Protein AF-A0A3D4UFD0-F1 (afdb_monomer_lite)

Secondary structure (DSSP, 8-state):
-----------------PPP-----STTS-TTEEE-TTEEEEE-TTT--EEEEE--SSS---EEESS-GGG-S-GGGSS-EEEEEEE--S----TT-TTS---S-EEEEEEEEEGGG-BTTBS-EEEEEEEEEEE-TTT-SS-EEEEEEE-TT-TTSPTT---

Radius of gyration: 22.7 Å; chains: 1; bounding box: 67×46×73 Å

Structure (mmCIF, N/CA/C/O backbone):
data_AF-A0A3D4UFD0-F1
#
_entry.id   AF-A0A3D4UFD0-F1
#
loop_
_atom_site.group_PDB
_atom_site.id
_atom_site.type_symbol
_atom_site.label_atom_id
_atom_site.label_alt_id
_atom_site.label_comp_id
_atom_site.label_asym_id
_atom_site.label_entity_id
_atom_site.label_seq_id
_atom_site.pdbx_PDB_ins_code
_atom_site.Cartn_x
_atom_site.Cartn_y
_atom_site.Cartn_z
_atom_site.occupancy
_atom_site.B_iso_or_equiv
_atom_site.auth_seq_id
_atom_site.auth_comp_id
_atom_site.auth_asym_id
_atom_site.auth_atom_id
_atom_site.pdbx_PDB_model_num
ATOM 1 N N . MET A 1 1 ? -53.299 18.715 49.974 1.00 41.12 1 MET A N 1
ATOM 2 C CA . MET A 1 1 ? -52.019 18.006 49.766 1.00 41.12 1 MET A CA 1
ATOM 3 C C . MET A 1 1 ? -51.862 17.786 48.262 1.00 41.12 1 MET A C 1
ATOM 5 O O . MET A 1 1 ? -52.604 16.990 47.710 1.00 41.12 1 MET A O 1
ATOM 9 N N . ARG A 1 2 ? -51.051 18.603 47.571 1.00 35.47 2 ARG A N 1
ATOM 10 C CA . ARG A 1 2 ? -50.856 18.538 46.108 1.00 35.47 2 ARG A CA 1
ATOM 11 C C . ARG A 1 2 ? -49.564 17.769 45.833 1.00 35.47 2 ARG A C 1
ATOM 13 O O . ARG A 1 2 ? -48.513 18.196 46.295 1.00 35.47 2 ARG A O 1
ATOM 20 N N . ILE A 1 3 ? -49.658 16.646 45.127 1.00 40.03 3 ILE A N 1
ATOM 21 C CA . ILE A 1 3 ? -48.506 15.848 44.694 1.00 40.03 3 ILE A CA 1
ATOM 22 C C . ILE A 1 3 ? -48.068 16.408 43.337 1.00 40.03 3 ILE A C 1
ATOM 24 O O . ILE A 1 3 ? -48.853 16.421 42.392 1.00 40.03 3 ILE A O 1
ATOM 28 N N . ALA A 1 4 ? -46.852 16.948 43.269 1.00 42.88 4 ALA A N 1
ATOM 29 C CA . ALA A 1 4 ? -46.264 17.480 42.046 1.00 42.88 4 ALA A CA 1
ATOM 30 C C . ALA A 1 4 ? -45.549 16.352 41.287 1.00 42.88 4 ALA A C 1
ATOM 32 O O . ALA A 1 4 ? -44.504 15.869 41.726 1.00 42.88 4 ALA A O 1
ATOM 33 N N . ASN A 1 5 ? -46.114 15.942 40.148 1.00 44.50 5 ASN A N 1
ATOM 34 C CA . ASN A 1 5 ? -45.478 15.011 39.218 1.00 44.50 5 ASN A CA 1
ATOM 35 C C . ASN A 1 5 ? -44.196 15.638 38.654 1.00 44.50 5 ASN A C 1
ATOM 37 O O . ASN A 1 5 ? -44.250 16.652 37.961 1.00 44.50 5 ASN A O 1
ATOM 41 N N . HIS A 1 6 ? -43.053 15.023 38.945 1.00 40.38 6 HIS A N 1
ATOM 42 C CA . HIS A 1 6 ? -41.784 15.339 38.300 1.00 40.38 6 HIS A CA 1
ATO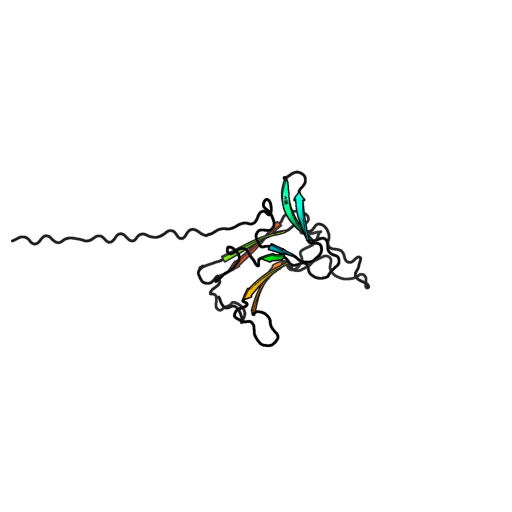M 43 C C . HIS A 1 6 ? -41.688 14.532 37.004 1.00 40.38 6 HIS A C 1
ATOM 45 O O . HIS A 1 6 ? -41.607 13.306 37.034 1.00 40.38 6 HIS A O 1
ATOM 51 N N . ILE A 1 7 ? -41.726 15.222 35.866 1.00 51.53 7 ILE A N 1
ATOM 52 C CA . ILE A 1 7 ? -41.399 14.641 34.564 1.00 51.53 7 ILE A CA 1
ATOM 53 C C . ILE A 1 7 ? -39.875 14.674 34.446 1.00 51.53 7 ILE A C 1
ATOM 55 O O . ILE A 1 7 ? -39.279 15.749 34.403 1.00 51.53 7 ILE A O 1
ATOM 59 N N . ILE A 1 8 ? -39.244 13.501 34.433 1.00 54.16 8 ILE A N 1
ATOM 60 C CA . ILE A 1 8 ? -37.822 13.352 34.113 1.00 54.16 8 ILE A CA 1
ATOM 61 C C . ILE A 1 8 ? -37.724 13.196 32.595 1.00 54.16 8 ILE A C 1
ATOM 63 O O . ILE A 1 8 ? -38.102 12.165 32.044 1.00 54.16 8 ILE A O 1
ATOM 67 N N . THR A 1 9 ? -37.237 14.234 31.919 1.00 48.75 9 THR A N 1
ATOM 68 C CA . THR A 1 9 ? -36.900 14.186 30.493 1.00 48.75 9 THR A CA 1
ATOM 69 C C . THR A 1 9 ? -35.514 13.562 30.346 1.00 48.75 9 THR A C 1
ATOM 71 O O . THR A 1 9 ? -34.512 14.180 30.700 1.00 48.75 9 THR A O 1
ATOM 74 N N . LEU A 1 10 ? -35.454 12.328 29.845 1.00 52.94 10 LEU A N 1
ATOM 75 C CA . LEU A 1 10 ? -34.207 11.639 29.522 1.00 52.94 10 LEU A CA 1
ATOM 76 C C . LEU A 1 10 ? -33.714 12.130 28.151 1.00 52.94 10 LEU A C 1
ATOM 78 O O . LEU A 1 10 ? -34.292 11.788 27.122 1.00 52.94 10 LEU A O 1
ATOM 82 N N . ALA A 1 11 ? -32.678 12.968 28.132 1.00 55.97 11 ALA A N 1
ATOM 83 C CA . ALA A 1 11 ? -32.018 13.377 26.896 1.00 55.97 11 ALA A CA 1
ATOM 84 C C . ALA A 1 11 ? -31.098 12.241 26.418 1.00 55.97 11 ALA A C 1
ATOM 86 O O . ALA A 1 11 ? -30.103 11.933 27.072 1.00 55.97 11 ALA A O 1
ATOM 87 N N . MET A 1 12 ? -31.432 11.606 25.293 1.00 51.72 12 MET A N 1
ATOM 88 C CA . MET A 1 12 ? -30.512 10.695 24.611 1.00 51.72 12 MET A CA 1
ATOM 89 C C . MET A 1 12 ? -29.387 11.528 23.990 1.00 51.72 12 MET A C 1
ATOM 91 O O . MET A 1 12 ? -29.625 12.286 23.050 1.00 51.72 12 MET A O 1
ATOM 95 N N . LEU A 1 13 ? -28.164 11.401 24.510 1.00 53.19 13 LEU A N 1
ATOM 96 C CA . LEU A 1 13 ? -26.976 11.806 23.766 1.00 53.19 13 LEU A CA 1
ATOM 97 C C . LEU A 1 13 ? -26.804 10.820 22.607 1.00 53.19 13 LEU A C 1
ATOM 99 O O . LEU A 1 13 ? -26.307 9.714 22.797 1.00 53.19 13 LEU A O 1
ATOM 103 N N . ALA A 1 14 ? -27.227 11.218 21.410 1.00 54.38 14 ALA A N 1
ATOM 104 C CA . ALA A 1 14 ? -26.774 10.579 20.185 1.00 54.38 14 ALA A CA 1
ATOM 105 C C . ALA A 1 14 ? -25.285 10.920 20.019 1.00 54.38 14 ALA A C 1
ATOM 107 O O . ALA A 1 14 ? -24.932 12.036 19.637 1.00 54.38 14 ALA A O 1
ATOM 108 N N . GLY A 1 15 ? -24.408 9.988 20.392 1.00 49.81 15 GLY A N 1
ATOM 109 C CA . GLY A 1 15 ? -22.991 10.080 20.070 1.00 49.81 15 GLY A CA 1
ATOM 110 C C . GLY A 1 15 ? -22.835 9.974 18.559 1.00 49.81 15 GLY A C 1
ATOM 111 O O . GLY A 1 15 ? -23.126 8.932 17.982 1.00 49.81 15 GLY A O 1
ATOM 112 N N . VAL A 1 16 ? -22.411 11.057 17.912 1.00 50.41 16 VAL A N 1
ATOM 113 C CA . VAL A 1 16 ? -21.922 11.003 16.533 1.00 50.41 16 VAL A CA 1
ATOM 114 C C . VAL A 1 16 ? -20.661 10.142 16.528 1.00 50.41 16 VAL A C 1
ATOM 116 O O . VAL A 1 16 ? -19.602 10.577 16.979 1.00 50.41 16 VAL A O 1
ATOM 119 N N . SER A 1 17 ? -20.796 8.903 16.061 1.00 57.25 17 SER A N 1
ATOM 120 C CA . SER A 1 17 ? -19.661 8.090 15.637 1.00 57.25 17 SER A CA 1
ATOM 121 C C . SER A 1 17 ? -19.010 8.826 14.466 1.00 57.25 17 SER A C 1
ATOM 123 O O . SER A 1 17 ? -19.608 8.953 13.398 1.00 57.25 17 SER A O 1
ATOM 125 N N . ASN A 1 18 ? -17.828 9.397 14.692 1.00 61.66 18 ASN A N 1
ATOM 126 C CA . ASN A 1 18 ? -17.019 9.944 13.611 1.00 61.66 18 ASN A CA 1
ATOM 127 C C . ASN A 1 18 ? -16.191 8.801 13.031 1.00 61.66 18 ASN A C 1
ATOM 129 O O . ASN A 1 18 ? -15.579 8.052 13.792 1.00 61.66 18 ASN A O 1
ATOM 133 N N . ALA A 1 19 ? -16.153 8.692 11.704 1.00 69.50 19 ALA A N 1
ATOM 134 C CA . ALA A 1 19 ? -15.247 7.773 11.035 1.00 69.50 19 ALA A CA 1
ATOM 135 C C . ALA A 1 19 ? -13.803 8.111 11.437 1.00 69.50 19 ALA A C 1
ATOM 137 O O . ALA A 1 19 ? -13.333 9.231 11.214 1.00 69.50 19 ALA A O 1
ATOM 138 N N . GLN A 1 20 ? -13.107 7.159 12.055 1.00 82.88 20 GLN A N 1
ATOM 139 C CA . GLN A 1 20 ? -11.681 7.286 12.321 1.00 82.88 20 GLN A CA 1
ATOM 140 C C . GLN A 1 20 ? -10.944 7.108 10.994 1.00 82.88 20 GLN A C 1
ATOM 142 O O . GLN A 1 20 ? -11.137 6.119 10.296 1.00 82.88 20 GLN A O 1
ATOM 147 N N . THR A 1 21 ? -10.140 8.099 10.614 1.00 91.75 21 THR A N 1
ATOM 148 C CA . THR A 1 21 ? -9.305 8.040 9.411 1.00 91.75 21 THR A CA 1
ATOM 149 C C . THR A 1 21 ? -7.855 8.192 9.823 1.00 91.75 21 THR A C 1
ATOM 151 O O . THR A 1 21 ? -7.505 9.154 10.508 1.00 91.75 21 THR A O 1
ATOM 154 N N . TYR A 1 22 ? -7.020 7.264 9.370 1.00 95.12 22 TYR A N 1
ATOM 155 C CA . TYR A 1 22 ? -5.578 7.323 9.530 1.00 95.12 22 TYR A CA 1
ATOM 156 C C . TYR A 1 22 ? -4.904 7.194 8.162 1.00 95.12 22 TYR A C 1
ATOM 158 O O . TYR A 1 22 ? -5.321 6.383 7.337 1.00 95.12 22 TYR A O 1
ATOM 166 N N . VAL A 1 23 ? -3.887 8.020 7.905 1.00 96.00 23 VAL A N 1
ATOM 167 C CA . VAL A 1 23 ? -3.191 8.085 6.613 1.00 96.00 23 VAL A CA 1
ATOM 168 C C . VAL A 1 23 ? -1.687 8.134 6.847 1.00 96.00 23 VAL A C 1
ATOM 170 O O . VAL A 1 23 ? -1.191 9.017 7.545 1.00 96.00 23 VAL A O 1
ATOM 173 N N . THR A 1 24 ? -0.959 7.227 6.199 1.00 96.88 24 THR A N 1
ATOM 174 C CA . THR A 1 24 ? 0.503 7.279 6.109 1.00 96.88 24 THR A CA 1
ATOM 175 C C . THR A 1 24 ? 0.907 8.071 4.863 1.00 96.88 24 THR A C 1
ATOM 177 O O . THR A 1 24 ? 0.571 7.671 3.752 1.00 96.88 24 THR A O 1
ATOM 180 N N . THR A 1 25 ? 1.667 9.161 5.025 1.00 94.44 25 THR A N 1
ATOM 181 C CA . THR A 1 25 ? 2.239 9.940 3.901 1.00 94.44 25 THR A CA 1
ATOM 182 C C . THR A 1 25 ? 3.735 9.701 3.687 1.00 94.44 25 THR A C 1
ATOM 184 O O . THR A 1 25 ? 4.337 10.320 2.825 1.00 94.44 25 THR A O 1
ATOM 187 N N . PHE A 1 26 ? 4.363 8.833 4.487 1.00 97.00 26 PHE A N 1
ATOM 188 C CA . PHE A 1 26 ? 5.803 8.522 4.486 1.00 97.00 26 PHE A CA 1
ATOM 189 C C . PHE A 1 26 ? 6.784 9.686 4.729 1.00 97.00 26 PHE A C 1
ATOM 191 O O . PHE A 1 26 ? 7.983 9.445 4.885 1.00 97.00 26 PHE A O 1
ATOM 198 N N . ASP A 1 27 ? 6.312 10.929 4.856 1.00 95.19 27 ASP A N 1
ATOM 199 C CA . ASP A 1 27 ? 7.166 12.108 5.085 1.00 95.19 27 ASP A CA 1
ATOM 200 C C . ASP A 1 27 ? 7.949 12.043 6.406 1.00 95.19 27 ASP A C 1
ATOM 202 O O . ASP A 1 27 ? 9.006 12.656 6.546 1.00 95.19 27 ASP A O 1
ATOM 206 N N . ASN A 1 28 ? 7.450 11.266 7.371 1.00 94.19 28 ASN A N 1
ATOM 207 C CA . ASN A 1 28 ? 8.070 11.061 8.682 1.00 94.19 28 ASN A CA 1
ATOM 208 C C . ASN A 1 28 ? 8.661 9.649 8.852 1.00 94.19 28 ASN A C 1
ATOM 210 O O . ASN A 1 28 ? 8.923 9.215 9.975 1.00 94.19 28 ASN A O 1
ATOM 214 N N . GLY A 1 29 ? 8.878 8.922 7.752 1.00 95.44 29 GLY A N 1
ATOM 215 C CA . GLY A 1 29 ? 9.422 7.566 7.760 1.00 95.44 29 GLY A CA 1
ATOM 216 C C . GLY A 1 29 ? 8.381 6.489 7.458 1.00 95.44 29 GLY A C 1
ATOM 217 O O . GLY A 1 29 ? 7.325 6.757 6.899 1.00 95.44 29 GLY A O 1
ATOM 218 N N . LEU A 1 30 ? 8.707 5.243 7.804 1.00 96.69 30 LEU A N 1
ATOM 219 C CA . LEU A 1 30 ? 7.946 4.069 7.367 1.00 96.69 30 LEU A CA 1
ATOM 220 C C . LEU A 1 30 ? 6.624 3.845 8.099 1.00 96.69 30 LEU A C 1
ATOM 222 O O . LEU A 1 30 ? 5.803 3.100 7.592 1.00 96.69 30 LEU A O 1
ATOM 226 N N . ASP A 1 31 ? 6.416 4.434 9.277 1.00 96.19 31 ASP A N 1
ATOM 227 C CA . ASP A 1 31 ? 5.137 4.337 9.995 1.00 96.19 31 ASP A CA 1
ATOM 228 C C . ASP A 1 31 ? 4.618 2.886 10.171 1.00 96.19 31 ASP A C 1
ATOM 230 O O . ASP A 1 31 ? 3.463 2.547 9.915 1.00 96.19 31 ASP A O 1
ATOM 234 N N . GLY A 1 32 ? 5.527 1.979 10.546 1.00 96.12 32 GLY A N 1
ATOM 235 C CA . GLY A 1 32 ? 5.232 0.553 10.735 1.00 96.12 32 GLY A CA 1
ATOM 236 C C . GLY A 1 32 ? 5.136 -0.279 9.450 1.00 96.12 32 GLY A C 1
ATOM 237 O O . GLY A 1 32 ? 4.918 -1.488 9.546 1.00 96.12 32 GLY A O 1
ATOM 238 N N . TRP A 1 33 ? 5.309 0.331 8.273 1.00 96.88 33 TRP A N 1
ATOM 239 C CA . TRP A 1 33 ? 5.366 -0.376 6.998 1.00 96.88 33 TRP A CA 1
ATOM 240 C C . TRP A 1 33 ? 6.730 -1.030 6.757 1.00 96.88 33 TRP A C 1
ATOM 242 O O . TRP A 1 33 ? 7.792 -0.429 6.899 1.00 96.88 33 TRP A O 1
ATOM 252 N N . GLU A 1 34 ? 6.672 -2.272 6.314 1.00 96.12 34 GLU A N 1
ATOM 253 C CA . GLU A 1 34 ? 7.761 -3.073 5.781 1.00 96.12 34 GLU A CA 1
ATOM 254 C C . GLU A 1 34 ? 7.453 -3.386 4.317 1.00 96.12 34 GLU A C 1
ATOM 256 O O . GLU A 1 34 ? 6.293 -3.385 3.893 1.00 96.12 34 GLU A O 1
ATOM 261 N N . ALA A 1 35 ? 8.483 -3.682 3.535 1.00 94.38 35 ALA A N 1
ATOM 262 C CA . ALA A 1 35 ? 8.321 -3.973 2.123 1.00 94.38 35 ALA A CA 1
ATOM 263 C C . ALA A 1 35 ? 9.309 -5.032 1.645 1.00 94.38 35 ALA A C 1
ATOM 265 O O . ALA A 1 35 ? 10.283 -5.350 2.335 1.00 94.38 35 ALA A O 1
ATOM 266 N N . SER A 1 36 ? 9.046 -5.573 0.458 1.00 90.88 36 SER A N 1
ATOM 267 C CA . SER A 1 36 ? 9.924 -6.524 -0.220 1.00 90.88 36 SER A CA 1
ATOM 268 C C . SER A 1 36 ? 11.326 -5.952 -0.475 1.00 90.88 36 SER A C 1
ATOM 270 O O . SER A 1 36 ? 11.603 -4.768 -0.264 1.00 90.88 36 SER A O 1
ATOM 272 N N . ASN A 1 37 ? 12.232 -6.802 -0.958 1.00 88.75 37 ASN A N 1
ATOM 273 C CA . ASN A 1 37 ? 13.576 -6.380 -1.338 1.00 88.75 37 ASN A CA 1
ATOM 274 C C . ASN A 1 37 ? 13.546 -5.217 -2.345 1.00 88.75 37 ASN A C 1
ATOM 276 O O . ASN A 1 37 ? 12.579 -5.027 -3.078 1.00 88.75 37 ASN A O 1
ATOM 280 N N . GLY A 1 38 ? 14.609 -4.410 -2.346 1.00 91.62 38 GLY A N 1
ATOM 281 C CA . GLY A 1 38 ? 14.716 -3.265 -3.256 1.00 91.62 38 GLY A CA 1
ATOM 282 C C . GLY A 1 38 ? 13.788 -2.091 -2.921 1.00 91.62 38 GLY A C 1
ATOM 283 O O . GLY A 1 38 ? 13.677 -1.166 -3.724 1.00 91.62 38 GLY A O 1
ATOM 284 N N . SER A 1 39 ? 13.135 -2.107 -1.753 1.00 95.38 39 SER A N 1
ATOM 285 C CA . SER A 1 39 ? 12.262 -1.023 -1.297 1.00 95.38 39 SER A CA 1
ATOM 286 C C . SER A 1 39 ? 13.015 0.069 -0.546 1.00 95.38 39 SER A C 1
ATOM 288 O O . SER A 1 39 ? 13.856 -0.216 0.308 1.00 95.38 39 SER A O 1
ATOM 290 N N . PHE A 1 40 ? 12.687 1.328 -0.821 1.00 96.69 40 PHE A N 1
ATOM 291 C CA . PHE A 1 40 ? 13.262 2.494 -0.153 1.00 96.69 40 PHE A CA 1
ATOM 292 C C . PHE A 1 40 ? 12.302 3.688 -0.186 1.00 96.69 40 PHE A C 1
ATOM 294 O O . PHE A 1 40 ? 11.449 3.806 -1.065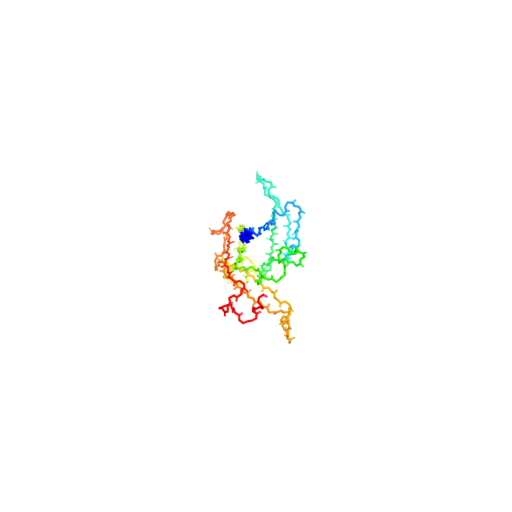 1.00 96.69 40 PHE A O 1
ATOM 301 N N . LEU A 1 41 ? 12.454 4.594 0.783 1.00 97.75 41 LEU A N 1
ATOM 302 C CA . LEU A 1 41 ? 11.769 5.883 0.757 1.00 97.75 41 LEU A CA 1
ATOM 303 C C . LEU A 1 41 ? 12.413 6.785 -0.292 1.00 97.75 41 LEU A C 1
ATOM 305 O O . LEU A 1 41 ? 13.639 6.904 -0.361 1.00 97.75 41 LEU A O 1
ATOM 309 N N . THR A 1 42 ? 11.588 7.437 -1.098 1.00 97.00 42 THR A N 1
ATOM 310 C CA . THR A 1 42 ? 12.040 8.412 -2.085 1.00 97.00 42 THR A CA 1
ATOM 311 C C . THR A 1 42 ? 11.092 9.600 -2.123 1.00 97.00 42 THR A C 1
ATOM 313 O O . THR A 1 42 ? 9.921 9.484 -1.771 1.00 97.00 42 THR A O 1
ATOM 316 N N . THR A 1 43 ? 11.609 10.757 -2.518 1.00 95.81 43 THR A N 1
ATOM 317 C CA . THR A 1 43 ? 10.855 12.007 -2.547 1.00 95.81 43 THR A CA 1
ATOM 318 C C . THR A 1 43 ? 10.632 12.420 -3.990 1.00 95.81 43 THR A C 1
ATOM 320 O O . THR A 1 43 ? 11.578 12.504 -4.775 1.00 95.81 43 THR A O 1
ATOM 323 N N . GLU A 1 44 ? 9.377 12.682 -4.336 1.00 91.75 44 GLU A N 1
ATOM 324 C CA . GLU A 1 44 ? 8.994 13.090 -5.680 1.00 91.75 44 GLU A CA 1
ATOM 325 C C . GLU A 1 44 ? 9.530 14.495 -5.989 1.00 91.75 44 GLU A C 1
ATOM 327 O O . GLU A 1 44 ? 9.315 15.456 -5.238 1.00 91.75 44 GLU A O 1
ATOM 332 N N . LEU A 1 45 ? 10.219 14.633 -7.123 1.00 89.00 45 LEU A N 1
ATOM 333 C CA . LEU A 1 45 ? 10.687 15.933 -7.588 1.00 89.00 45 LEU A CA 1
ATOM 334 C C . LEU A 1 45 ? 9.484 16.785 -8.012 1.00 89.00 45 LEU A C 1
ATOM 336 O O . LEU A 1 45 ? 8.672 16.375 -8.833 1.00 89.00 45 LEU A O 1
ATOM 340 N N . GLY A 1 46 ? 9.385 17.999 -7.473 1.00 89.19 46 GLY A N 1
ATOM 341 C CA . GLY A 1 46 ? 8.324 18.955 -7.799 1.00 89.19 46 GLY A CA 1
ATOM 342 C C . GLY A 1 46 ? 7.260 19.087 -6.710 1.00 89.19 46 GLY A C 1
ATOM 343 O O . GLY A 1 46 ? 6.952 20.216 -6.336 1.00 89.19 46 GLY A O 1
ATOM 344 N N . THR A 1 47 ? 6.749 17.980 -6.159 1.00 89.88 47 THR A N 1
ATOM 345 C CA . THR A 1 47 ? 5.794 18.030 -5.031 1.00 89.88 47 THR A CA 1
ATOM 346 C C . THR A 1 47 ? 6.491 18.006 -3.674 1.00 89.88 47 THR A C 1
ATOM 348 O O . THR A 1 47 ? 6.000 18.620 -2.733 1.00 89.88 47 THR A O 1
ATOM 351 N N . GLY A 1 48 ? 7.646 17.340 -3.569 1.00 92.56 48 GLY A N 1
ATOM 352 C CA . GLY A 1 48 ? 8.332 17.139 -2.292 1.00 92.56 48 GLY A CA 1
ATOM 353 C C . GLY A 1 48 ? 7.699 16.057 -1.411 1.00 92.56 48 GLY A C 1
ATOM 354 O O . GLY A 1 48 ? 8.163 15.868 -0.290 1.00 92.56 48 GLY A O 1
ATOM 355 N N . ASN A 1 49 ? 6.686 15.338 -1.908 1.00 93.06 49 ASN A N 1
ATOM 356 C CA . ASN A 1 49 ? 6.034 14.259 -1.167 1.00 93.06 49 ASN A CA 1
ATOM 357 C C . ASN A 1 49 ? 6.926 13.015 -1.133 1.00 93.06 49 ASN A C 1
ATOM 359 O O . ASN A 1 49 ? 7.474 12.602 -2.165 1.00 93.06 49 ASN A O 1
ATOM 363 N N . THR A 1 50 ? 7.039 12.394 0.037 1.00 97.31 50 THR A N 1
ATOM 364 C CA . THR A 1 50 ? 7.769 11.134 0.197 1.00 97.31 50 THR A CA 1
ATOM 365 C C . THR A 1 50 ? 6.851 9.941 -0.064 1.00 97.31 50 THR A C 1
ATOM 367 O O . THR A 1 50 ? 5.668 9.965 0.249 1.00 97.31 50 THR A O 1
ATOM 370 N N . HIS A 1 51 ? 7.384 8.880 -0.661 1.00 96.62 51 HIS A N 1
ATOM 371 C CA . HIS A 1 51 ? 6.664 7.630 -0.881 1.00 96.62 51 HIS A CA 1
ATOM 372 C C . HIS A 1 51 ? 7.600 6.427 -0.769 1.00 96.62 51 HIS A C 1
ATOM 374 O O . HIS A 1 51 ? 8.817 6.533 -0.951 1.00 96.62 51 HIS A O 1
ATOM 380 N N . LEU A 1 52 ? 7.021 5.267 -0.465 1.00 97.06 52 LEU A N 1
ATOM 381 C CA . LEU A 1 52 ? 7.730 3.995 -0.450 1.00 97.06 52 LEU A CA 1
ATOM 382 C C . LEU A 1 52 ? 7.743 3.401 -1.863 1.00 97.06 52 LEU A C 1
ATOM 384 O O . LEU A 1 52 ? 6.691 3.154 -2.450 1.00 97.06 52 LEU A O 1
ATOM 388 N N . ARG A 1 53 ? 8.938 3.193 -2.419 1.00 95.50 53 ARG A N 1
ATOM 389 C CA . ARG A 1 53 ? 9.146 2.716 -3.792 1.00 95.50 53 ARG A CA 1
ATOM 390 C C . ARG A 1 53 ? 9.942 1.422 -3.786 1.00 95.50 53 ARG A C 1
ATOM 392 O O . ARG A 1 53 ? 10.952 1.343 -3.096 1.00 95.50 53 ARG A O 1
ATOM 399 N N . SER A 1 54 ? 9.530 0.458 -4.605 1.00 93.69 54 SER A N 1
ATOM 400 C CA . SER A 1 54 ? 10.287 -0.773 -4.859 1.00 93.69 54 SER A CA 1
ATOM 401 C C . SER A 1 54 ? 10.917 -0.747 -6.242 1.00 93.69 54 SER A C 1
ATOM 403 O O . SER A 1 54 ? 10.235 -0.481 -7.231 1.00 93.69 54 SER A O 1
ATOM 405 N N . VAL A 1 55 ? 12.207 -1.068 -6.312 1.00 91.56 55 VAL A N 1
ATOM 406 C CA . VAL A 1 55 ? 12.906 -1.403 -7.556 1.00 91.56 55 VAL A CA 1
ATOM 407 C C . VAL A 1 55 ? 13.521 -2.779 -7.354 1.00 91.56 55 VAL A C 1
ATOM 409 O O . VAL A 1 55 ? 14.549 -2.912 -6.693 1.00 91.56 55 VAL A O 1
ATOM 412 N N . ASP A 1 56 ? 12.851 -3.800 -7.879 1.00 82.94 56 ASP A N 1
ATOM 413 C CA . ASP A 1 56 ? 13.212 -5.197 -7.657 1.00 82.94 56 ASP A CA 1
ATOM 414 C C . ASP A 1 56 ? 13.093 -6.008 -8.955 1.00 82.94 56 ASP A C 1
ATOM 416 O O . ASP A 1 56 ? 12.244 -5.738 -9.805 1.00 82.94 56 ASP A O 1
ATOM 420 N N . GLU A 1 57 ? 13.961 -7.005 -9.093 1.00 77.50 57 GLU A N 1
ATOM 421 C CA . GLU A 1 57 ? 13.963 -7.984 -10.182 1.00 77.50 57 GLU A CA 1
ATOM 422 C C . GLU A 1 57 ? 13.289 -9.304 -9.769 1.00 77.50 57 GLU A C 1
ATOM 424 O O . GLU A 1 57 ? 13.180 -10.227 -10.580 1.00 77.50 57 GLU A O 1
ATOM 429 N N . THR A 1 58 ? 12.842 -9.422 -8.512 1.00 73.31 58 THR A N 1
ATOM 430 C CA . THR A 1 58 ? 12.131 -10.609 -8.029 1.00 73.31 58 THR A CA 1
ATOM 431 C C . THR A 1 58 ? 10.635 -10.592 -8.353 1.00 73.31 58 THR A C 1
ATOM 433 O O . THR A 1 58 ? 10.024 -9.568 -8.666 1.00 73.31 58 THR A O 1
ATOM 436 N N . PHE A 1 59 ? 10.021 -11.777 -8.312 1.00 73.56 59 PHE A N 1
ATOM 437 C CA . PHE A 1 59 ? 8.589 -11.915 -8.534 1.00 73.56 59 PHE A CA 1
ATOM 438 C C . PHE A 1 59 ? 7.811 -11.619 -7.249 1.00 73.56 59 PHE A C 1
ATOM 440 O O . PHE A 1 59 ? 7.928 -12.350 -6.268 1.00 73.56 59 PHE A O 1
ATOM 447 N N . GLY A 1 60 ? 6.941 -10.612 -7.312 1.00 79.06 60 GLY A N 1
ATOM 448 C CA . GLY A 1 60 ? 6.021 -10.265 -6.232 1.00 79.06 60 GLY A CA 1
ATOM 449 C C . GLY A 1 60 ? 6.577 -9.173 -5.325 1.00 79.06 60 GLY A C 1
ATOM 450 O O . GLY A 1 60 ? 7.399 -9.429 -4.453 1.00 79.06 60 GLY A O 1
ATOM 451 N N . VAL A 1 61 ? 6.061 -7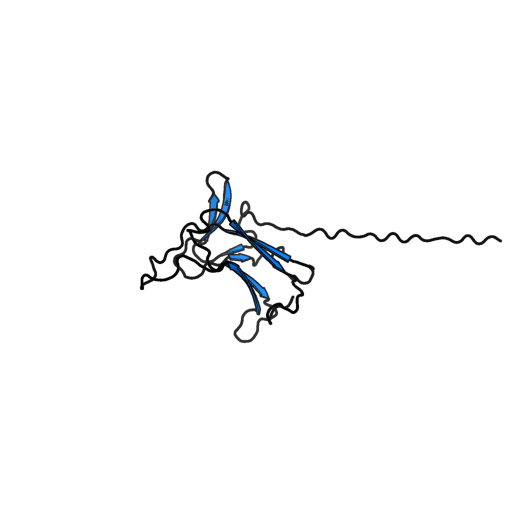.959 -5.508 1.00 89.50 61 VAL A N 1
ATOM 452 C CA . VAL A 1 61 ? 6.289 -6.834 -4.597 1.00 89.50 61 VAL A CA 1
ATOM 453 C C . VAL A 1 61 ? 5.192 -6.851 -3.544 1.00 89.50 61 VAL A C 1
ATOM 455 O O . VAL A 1 61 ? 4.016 -7.017 -3.875 1.00 89.50 61 VAL A O 1
ATOM 458 N N . TRP A 1 62 ? 5.565 -6.678 -2.282 1.00 93.50 62 TRP A N 1
ATOM 459 C CA . TRP A 1 62 ? 4.609 -6.575 -1.186 1.00 93.50 62 TRP A CA 1
ATOM 460 C C . TRP A 1 62 ? 4.984 -5.434 -0.252 1.00 93.50 62 TRP A C 1
ATOM 462 O O . TRP A 1 62 ? 6.159 -5.135 -0.046 1.00 93.50 62 TRP A O 1
ATOM 472 N N . TYR A 1 63 ? 3.952 -4.842 0.336 1.00 95.81 63 TYR A N 1
ATOM 473 C CA . TYR A 1 63 ? 4.038 -3.845 1.391 1.00 95.81 63 TYR A CA 1
ATOM 474 C C . TYR A 1 63 ? 3.132 -4.311 2.519 1.00 95.81 63 TYR A C 1
ATOM 476 O O . TYR A 1 63 ? 2.007 -4.753 2.274 1.00 95.81 63 TYR A O 1
ATOM 484 N N . ARG A 1 64 ? 3.622 -4.262 3.751 1.00 95.88 64 ARG A N 1
ATOM 485 C CA . ARG A 1 64 ? 2.900 -4.772 4.911 1.00 95.88 64 ARG A CA 1
ATOM 486 C C . ARG A 1 64 ? 3.103 -3.848 6.093 1.00 95.88 64 ARG A C 1
ATOM 488 O O . ARG A 1 64 ? 4.238 -3.567 6.445 1.00 95.88 64 ARG A O 1
ATOM 495 N N . ASN A 1 65 ? 2.023 -3.485 6.771 1.00 95.81 65 ASN A N 1
ATOM 496 C CA . ASN A 1 65 ? 2.129 -2.900 8.098 1.00 95.81 65 ASN A CA 1
ATOM 497 C C . ASN A 1 65 ? 2.135 -4.005 9.168 1.00 95.81 65 ASN A C 1
ATOM 499 O O . ASN A 1 65 ? 1.299 -4.913 9.146 1.00 95.81 65 ASN A O 1
ATOM 503 N N . SER A 1 66 ? 3.118 -3.975 10.062 1.00 91.12 66 SER A N 1
ATOM 504 C CA . SER A 1 66 ? 3.271 -4.936 11.167 1.00 91.12 66 SER A CA 1
ATOM 505 C C . SER A 1 66 ? 3.423 -4.249 12.528 1.00 91.12 66 SER A C 1
ATOM 507 O O . SER A 1 66 ? 3.408 -4.935 13.551 1.00 91.12 66 SER A O 1
ATOM 509 N N . GLY A 1 67 ? 3.557 -2.916 12.547 1.00 93.19 67 GLY A N 1
ATOM 510 C CA . GLY A 1 67 ? 3.937 -2.163 13.743 1.00 93.19 67 GLY A CA 1
ATOM 511 C C . GLY A 1 67 ? 3.047 -0.974 14.102 1.00 93.19 67 GLY A C 1
ATOM 512 O O . GLY A 1 67 ? 3.117 -0.524 15.244 1.00 93.19 67 GLY A O 1
ATOM 513 N N . ASN A 1 68 ? 2.221 -0.460 13.187 1.00 94.50 68 ASN A N 1
ATOM 514 C CA . ASN A 1 68 ? 1.353 0.681 13.471 1.00 94.50 68 ASN A CA 1
ATOM 515 C C . ASN A 1 68 ? -0.038 0.204 13.931 1.00 94.50 68 ASN A C 1
ATOM 517 O O . ASN A 1 68 ? -0.750 -0.421 13.144 1.00 94.50 68 ASN A O 1
ATOM 521 N N . PRO A 1 69 ? -0.453 0.506 15.178 1.00 92.12 69 PRO A N 1
ATOM 522 C CA . PRO A 1 69 ? -1.735 0.064 15.725 1.00 92.12 69 PRO A CA 1
ATOM 523 C C . PRO A 1 69 ? -2.960 0.602 14.976 1.00 92.12 69 PRO A C 1
ATOM 525 O O . PRO A 1 69 ? -4.035 0.045 15.129 1.00 92.12 69 PRO A O 1
ATOM 528 N N . GLU A 1 70 ? -2.824 1.638 14.152 1.00 91.75 70 GLU A N 1
ATOM 529 C CA . GLU A 1 70 ? -3.930 2.164 13.338 1.00 91.75 70 GLU A CA 1
ATOM 530 C C . GLU A 1 70 ? -4.259 1.246 12.144 1.00 91.75 70 GLU A C 1
ATOM 532 O O . GLU A 1 70 ? -5.366 1.279 11.611 1.00 91.75 70 GLU A O 1
ATOM 537 N N . PHE A 1 71 ? -3.319 0.378 11.749 1.00 91.38 71 PHE A N 1
ATOM 538 C CA . PHE A 1 71 ? -3.495 -0.646 10.708 1.00 91.38 71 PHE A CA 1
ATOM 539 C C . PHE A 1 71 ? -3.543 -2.070 11.277 1.00 91.38 71 PHE A C 1
ATOM 541 O O . PHE A 1 71 ? -3.417 -3.042 10.531 1.00 91.38 71 PHE A O 1
ATOM 548 N N . LEU A 1 72 ? -3.665 -2.213 12.596 1.00 90.94 72 LEU A N 1
ATOM 549 C CA . LEU A 1 72 ? -3.650 -3.501 13.278 1.00 90.94 72 LEU A CA 1
ATOM 550 C C . LEU A 1 72 ? -4.785 -3.564 14.293 1.00 90.94 72 LEU A C 1
ATOM 552 O O . LEU A 1 72 ? -5.175 -2.563 14.878 1.00 90.94 72 LEU A O 1
ATOM 556 N N . GLY A 1 73 ? -5.250 -4.772 14.578 1.00 88.44 73 GLY A N 1
ATOM 557 C CA . GLY A 1 73 ? -6.244 -5.003 15.617 1.00 88.44 73 GLY A CA 1
ATOM 558 C C . GLY A 1 73 ? -7.456 -5.754 15.100 1.00 88.44 73 GLY A C 1
ATOM 559 O O . GLY A 1 73 ? -7.403 -6.404 14.059 1.00 88.44 73 GLY A O 1
ATOM 560 N N . ASP A 1 74 ? -8.512 -5.703 15.903 1.00 86.94 74 ASP A N 1
ATOM 561 C CA 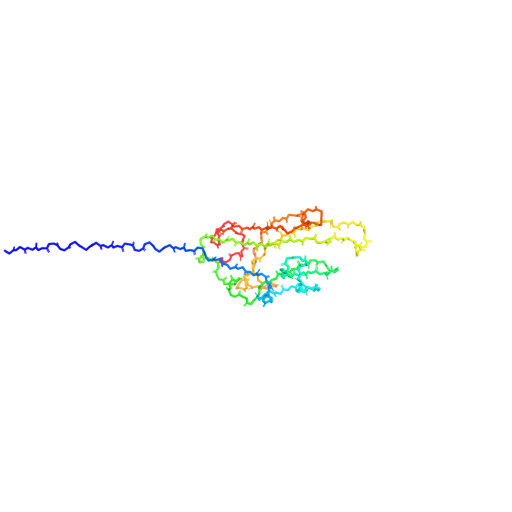. ASP A 1 74 ? -9.805 -6.310 15.615 1.00 86.94 74 ASP A CA 1
ATOM 5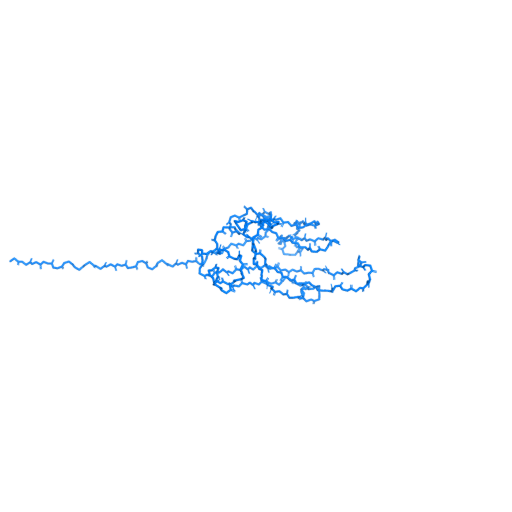62 C C . ASP A 1 74 ? -10.670 -5.305 14.854 1.00 86.94 74 ASP A C 1
ATOM 564 O O . ASP A 1 74 ? -11.027 -4.246 15.378 1.00 86.94 74 ASP A O 1
ATOM 568 N N . TYR A 1 75 ? -10.983 -5.646 13.610 1.00 87.62 75 TYR A N 1
ATOM 569 C CA . TYR A 1 75 ? -11.709 -4.784 12.698 1.00 87.62 75 TYR A CA 1
ATOM 570 C C . TYR A 1 75 ? -13.231 -4.884 12.877 1.00 87.62 75 TYR A C 1
ATOM 572 O O . TYR A 1 75 ? -13.941 -3.963 12.477 1.00 87.62 75 TYR A O 1
ATOM 580 N N . THR A 1 76 ? -13.752 -5.906 13.570 1.00 85.69 76 THR A N 1
ATOM 581 C CA . THR A 1 76 ? -15.204 -6.069 13.830 1.00 85.69 76 THR A CA 1
ATOM 582 C C . THR A 1 76 ? -15.840 -4.974 14.661 1.00 85.69 76 THR A C 1
ATOM 584 O O . THR A 1 76 ? -17.063 -4.897 14.752 1.00 85.69 76 THR A O 1
ATOM 587 N N . GLN A 1 77 ? -15.030 -4.133 15.299 1.00 85.81 77 GLN A N 1
ATOM 588 C CA . GLN A 1 77 ? -15.533 -3.017 16.090 1.00 85.81 77 GLN A CA 1
ATOM 589 C C . GLN A 1 77 ? -16.061 -1.875 15.202 1.00 85.81 77 GLN A C 1
ATOM 591 O O . GLN A 1 77 ? -16.633 -0.917 15.718 1.00 85.81 77 GLN A O 1
ATOM 596 N N . SER A 1 78 ? -15.859 -1.951 13.882 1.00 88.06 78 SER A N 1
ATOM 597 C CA . SER A 1 78 ? -16.374 -1.004 12.889 1.00 88.06 78 SER A CA 1
ATOM 598 C C . SER A 1 78 ? -17.521 -1.610 12.080 1.00 88.06 78 SER A C 1
ATOM 600 O O . SER A 1 78 ? -17.477 -2.780 11.720 1.00 88.06 78 SER A O 1
ATOM 602 N N . GLU A 1 79 ? -18.535 -0.801 11.758 1.00 89.44 79 GLU A N 1
ATOM 603 C CA . GLU A 1 79 ? -19.638 -1.213 10.869 1.00 89.44 79 GLU A CA 1
ATOM 604 C C . GLU A 1 79 ? -19.176 -1.353 9.409 1.00 89.44 79 GLU A C 1
ATOM 606 O O . GLU A 1 79 ? -19.660 -2.200 8.666 1.00 89.44 79 GLU A O 1
ATOM 611 N N . GLU A 1 80 ? -18.220 -0.521 8.996 1.00 91.81 80 GLU A N 1
ATOM 612 C CA . GLU A 1 80 ? -17.602 -0.551 7.676 1.00 91.81 80 GLU A CA 1
ATOM 613 C C . GLU A 1 80 ? -16.160 -0.066 7.794 1.00 91.81 80 GLU A C 1
ATOM 615 O O . GLU A 1 80 ? -15.851 0.838 8.576 1.00 91.81 80 GLU A O 1
ATOM 620 N N . ILE A 1 81 ? -15.276 -0.650 6.991 1.00 92.44 81 ILE A N 1
ATOM 621 C CA . ILE A 1 81 ? -13.891 -0.209 6.860 1.00 92.44 81 ILE A CA 1
ATOM 622 C C . ILE A 1 81 ? -13.624 0.113 5.407 1.00 92.44 81 ILE A C 1
ATOM 624 O O . ILE A 1 81 ? -13.998 -0.652 4.522 1.00 92.44 81 ILE A O 1
ATOM 628 N N . THR A 1 82 ? -12.919 1.220 5.177 1.00 95.19 82 THR A N 1
ATOM 629 C CA . THR A 1 82 ? -12.345 1.551 3.875 1.00 95.19 82 THR A CA 1
ATOM 630 C C . THR A 1 82 ? -10.828 1.516 3.961 1.00 95.19 82 THR A C 1
ATOM 632 O O . THR A 1 82 ? -10.229 2.218 4.772 1.00 95.19 82 THR A O 1
ATOM 635 N N . LEU A 1 83 ? -10.208 0.715 3.099 1.00 95.06 83 LEU A N 1
ATOM 636 C CA . LEU A 1 83 ? -8.761 0.676 2.919 1.00 95.06 83 LEU A CA 1
ATOM 637 C C . LEU A 1 83 ? -8.435 1.261 1.552 1.00 95.06 83 LEU A C 1
ATOM 639 O O . LEU A 1 83 ? -9.037 0.861 0.555 1.00 95.06 83 LEU A O 1
ATOM 643 N N . SER A 1 84 ? -7.481 2.187 1.500 1.00 97.12 84 SER A N 1
ATOM 644 C CA . SER A 1 84 ? -7.060 2.830 0.256 1.00 97.12 84 SER A CA 1
ATOM 645 C C . SER A 1 84 ? -5.551 2.999 0.163 1.00 97.12 84 SER A C 1
ATOM 647 O O . SER A 1 84 ? -4.866 3.110 1.178 1.00 97.12 84 SER A O 1
ATOM 649 N N . MET A 1 85 ? -5.046 3.054 -1.065 1.00 96.56 85 MET A N 1
ATOM 650 C CA . MET A 1 85 ? -3.640 3.307 -1.368 1.00 96.56 85 MET A CA 1
ATOM 651 C C . MET A 1 85 ? -3.497 4.062 -2.684 1.00 96.56 85 MET A C 1
ATOM 653 O O . MET A 1 85 ? -4.196 3.756 -3.652 1.00 96.56 85 MET A O 1
ATOM 657 N N . ASP A 1 86 ? -2.551 4.993 -2.728 1.00 97.31 86 ASP A N 1
ATOM 658 C CA . ASP A 1 86 ? -2.137 5.653 -3.960 1.00 97.31 86 ASP A CA 1
ATOM 659 C C . ASP A 1 86 ? -0.970 4.883 -4.574 1.00 97.31 86 ASP A C 1
ATOM 661 O O . ASP A 1 86 ? 0.040 4.632 -3.915 1.00 97.31 86 ASP A O 1
ATOM 665 N N . ILE A 1 87 ? -1.113 4.484 -5.837 1.00 96.56 87 ILE A N 1
ATOM 666 C CA . ILE A 1 87 ? -0.127 3.671 -6.553 1.00 96.56 87 ILE A CA 1
ATOM 667 C C . ILE A 1 87 ? 0.231 4.343 -7.876 1.00 96.56 87 ILE A C 1
ATOM 669 O O . ILE A 1 87 ? -0.649 4.743 -8.639 1.00 96.56 87 ILE A O 1
ATOM 673 N N . ARG A 1 88 ? 1.533 4.396 -8.163 1.00 95.25 88 ARG A N 1
ATOM 674 C CA . ARG A 1 88 ? 2.112 4.685 -9.479 1.00 95.25 88 ARG A CA 1
ATOM 675 C C . ARG A 1 88 ? 2.978 3.502 -9.905 1.00 95.25 88 ARG A C 1
ATOM 677 O O . ARG A 1 88 ? 3.676 2.917 -9.075 1.00 95.25 88 ARG A O 1
ATOM 684 N N . VAL A 1 89 ? 2.949 3.157 -11.189 1.00 93.69 89 VAL A N 1
ATOM 685 C CA . VAL A 1 89 ? 3.811 2.125 -11.774 1.00 93.69 89 VAL A CA 1
ATOM 686 C C . VAL A 1 89 ? 4.755 2.784 -12.771 1.00 93.69 89 VAL A C 1
ATOM 688 O O . VAL A 1 89 ? 4.339 3.191 -13.850 1.00 93.69 89 VAL A O 1
ATOM 691 N N . ASP A 1 90 ? 6.036 2.865 -12.412 1.00 90.75 90 ASP A N 1
ATOM 692 C CA . ASP A 1 90 ? 7.048 3.475 -13.284 1.00 90.75 90 ASP A CA 1
ATOM 693 C C . ASP A 1 90 ? 7.456 2.541 -14.430 1.00 90.75 90 ASP A C 1
ATOM 695 O O . ASP A 1 90 ? 7.648 2.980 -15.561 1.00 90.75 90 ASP A O 1
ATOM 699 N N . LEU A 1 91 ? 7.657 1.259 -14.113 1.00 87.19 91 LEU A N 1
ATOM 700 C CA . LEU A 1 91 ? 8.143 0.252 -15.048 1.00 87.19 91 LEU A CA 1
ATOM 701 C C . LEU A 1 91 ? 7.733 -1.137 -14.572 1.00 87.19 91 LEU A C 1
ATOM 703 O O . LEU A 1 91 ? 7.970 -1.502 -13.418 1.00 87.19 91 LEU A O 1
ATOM 707 N N . LEU A 1 92 ? 7.172 -1.931 -15.475 1.00 84.12 92 LEU A N 1
ATOM 708 C CA . LEU A 1 92 ? 6.920 -3.346 -15.242 1.00 84.12 92 LEU A CA 1
ATOM 709 C C . LEU A 1 92 ? 7.260 -4.123 -16.511 1.00 84.12 92 LEU A C 1
ATOM 711 O O . LEU A 1 92 ? 6.458 -4.233 -17.437 1.00 84.12 92 LEU A O 1
ATOM 715 N N . ASN A 1 93 ? 8.470 -4.675 -16.547 1.00 74.38 93 ASN A N 1
ATOM 716 C CA . ASN A 1 93 ? 8.985 -5.349 -17.729 1.00 74.38 93 ASN A CA 1
ATOM 717 C C . ASN A 1 93 ? 9.355 -6.815 -17.459 1.00 74.38 93 ASN A C 1
ATOM 719 O O . ASN A 1 93 ? 9.453 -7.267 -16.320 1.00 74.38 93 ASN A O 1
ATOM 723 N N . ALA A 1 94 ? 9.543 -7.556 -18.548 1.00 66.12 94 ALA A N 1
ATOM 724 C CA . ALA A 1 94 ? 9.898 -8.971 -18.542 1.00 66.12 94 ALA A CA 1
ATOM 725 C C . ALA A 1 94 ? 11.365 -9.206 -18.940 1.00 66.12 94 ALA A C 1
ATOM 727 O O . ALA A 1 94 ? 11.703 -10.290 -19.406 1.00 66.12 94 ALA A O 1
ATOM 728 N N . GLN A 1 95 ? 12.241 -8.199 -18.810 1.00 63.56 95 GLN A N 1
ATOM 729 C CA . GLN A 1 95 ? 13.607 -8.251 -19.360 1.00 63.56 95 GLN A CA 1
ATOM 730 C C . GLN A 1 95 ? 14.449 -9.388 -18.760 1.00 63.56 95 GLN A C 1
ATOM 732 O O . GLN A 1 95 ? 15.335 -9.904 -19.435 1.00 63.56 95 GLN A O 1
ATOM 737 N N . ASN A 1 96 ? 14.104 -9.838 -17.550 1.00 58.69 96 ASN A N 1
ATOM 738 C CA . ASN A 1 96 ? 14.749 -10.956 -16.861 1.00 58.69 96 ASN A CA 1
ATOM 739 C C . ASN A 1 96 ? 13.934 -12.268 -16.907 1.00 58.69 96 ASN A C 1
ATOM 741 O O . ASN A 1 96 ? 14.261 -13.216 -16.194 1.00 58.69 96 ASN A O 1
ATOM 745 N N . VAL A 1 97 ? 12.873 -12.353 -17.724 1.00 61.50 97 VAL A N 1
ATOM 746 C CA . VAL A 1 97 ? 12.063 -13.573 -17.888 1.00 61.50 97 VAL A CA 1
ATOM 747 C C . VAL A 1 97 ? 12.601 -14.383 -19.082 1.00 61.50 97 VAL A C 1
ATOM 749 O O . VAL A 1 97 ? 12.519 -13.901 -20.213 1.00 61.50 97 VAL A O 1
ATOM 752 N N . PRO A 1 98 ? 13.128 -15.611 -18.870 1.00 58.47 98 PRO A N 1
ATOM 753 C CA . PRO A 1 98 ? 13.861 -16.379 -19.887 1.00 58.47 98 PRO A CA 1
ATOM 754 C C . PRO A 1 98 ? 13.123 -16.643 -21.209 1.00 58.47 98 PRO A C 1
ATOM 756 O O . PRO A 1 98 ? 13.775 -16.801 -22.237 1.00 58.47 98 PRO A O 1
ATOM 759 N N . ASP A 1 99 ? 11.788 -16.649 -21.201 1.00 61.78 99 ASP A N 1
ATOM 760 C CA . ASP A 1 99 ? 10.968 -17.053 -22.352 1.00 61.78 99 ASP A CA 1
ATOM 761 C C . ASP A 1 99 ? 10.261 -15.880 -23.061 1.00 61.78 99 ASP A C 1
ATOM 763 O O . ASP A 1 99 ? 9.368 -16.093 -23.883 1.00 61.78 99 ASP A O 1
ATOM 767 N N . GLY A 1 100 ? 10.645 -14.629 -22.767 1.00 56.34 100 GLY A N 1
ATOM 768 C CA . GLY A 1 100 ? 10.225 -13.439 -23.528 1.00 56.34 100 GLY A CA 1
ATOM 769 C C . GLY A 1 100 ? 8.721 -13.129 -23.513 1.00 56.34 100 GLY A C 1
ATOM 770 O O . GLY A 1 100 ? 8.261 -12.270 -24.265 1.00 56.34 100 GLY A O 1
ATOM 771 N N . GLY A 1 101 ? 7.949 -13.808 -22.665 1.00 65.19 101 GLY A N 1
ATOM 772 C CA . GLY A 1 101 ? 6.509 -13.638 -22.529 1.00 65.19 101 GLY A CA 1
ATOM 773 C C . GLY A 1 101 ? 6.086 -13.572 -21.065 1.00 65.19 101 GLY A C 1
ATOM 774 O O . GLY A 1 101 ? 6.637 -14.283 -20.231 1.00 65.19 101 GLY A O 1
ATOM 775 N N . PHE A 1 102 ? 5.056 -12.757 -20.811 1.00 60.78 102 PHE A N 1
ATOM 776 C CA . PHE A 1 102 ? 4.312 -12.539 -19.556 1.00 60.78 102 PHE A CA 1
ATOM 777 C C . PHE A 1 102 ? 4.807 -11.424 -18.618 1.00 60.78 102 PHE A C 1
ATOM 779 O O . PHE A 1 102 ? 5.992 -11.135 -18.507 1.00 60.78 102 PHE A O 1
ATOM 786 N N . PRO A 1 103 ? 3.876 -10.852 -17.837 1.00 62.31 103 PRO A N 1
ATOM 787 C CA . PRO A 1 103 ? 2.851 -9.917 -18.290 1.00 62.31 103 PRO A CA 1
ATOM 788 C C . PRO A 1 103 ? 3.299 -8.466 -18.068 1.00 62.31 103 PRO A C 1
ATOM 790 O O . PRO A 1 103 ? 3.955 -8.165 -17.074 1.00 62.31 103 PRO A O 1
ATOM 793 N N . TYR A 1 104 ? 2.861 -7.557 -18.939 1.00 70.12 104 TYR A N 1
ATOM 794 C CA . TYR A 1 104 ? 2.985 -6.103 -18.751 1.00 70.12 104 TYR A CA 1
ATOM 795 C C . TYR A 1 104 ? 2.102 -5.571 -17.616 1.00 70.12 104 TYR A C 1
ATOM 797 O O . TYR A 1 104 ? 2.092 -4.374 -17.361 1.00 70.12 104 TYR A O 1
ATOM 805 N N . SER A 1 105 ? 1.352 -6.444 -16.937 1.00 87.19 105 SER A N 1
ATOM 806 C CA . SER A 1 105 ? 0.459 -6.075 -15.852 1.00 87.19 105 SER A CA 1
ATOM 807 C C . SER A 1 105 ? 0.504 -7.049 -14.672 1.00 87.19 105 SER A C 1
ATOM 809 O O . SER A 1 105 ? 0.948 -8.197 -14.792 1.00 87.19 105 SER A O 1
ATOM 811 N N . ARG A 1 106 ? 0.071 -6.592 -13.497 1.00 88.56 106 ARG A N 1
ATOM 812 C CA . ARG A 1 106 ? -0.060 -7.404 -12.279 1.00 88.56 106 ARG A CA 1
ATOM 813 C C . ARG A 1 106 ? -1.401 -7.149 -11.596 1.00 88.56 106 ARG A C 1
ATOM 815 O O . ARG A 1 106 ? -1.949 -6.058 -11.727 1.00 88.56 106 ARG A O 1
ATOM 822 N N . PRO A 1 107 ? -1.930 -8.119 -10.840 1.00 93.19 107 PRO A N 1
ATOM 823 C CA . PRO A 1 107 ? -3.008 -7.828 -9.917 1.00 93.19 107 PRO A CA 1
ATOM 824 C C . PRO A 1 107 ? -2.485 -6.986 -8.746 1.00 93.19 107 PRO A C 1
ATOM 826 O O . PRO A 1 107 ? -1.392 -7.232 -8.235 1.00 93.19 107 PRO A O 1
ATOM 829 N N . LEU A 1 108 ? -3.293 -6.025 -8.309 1.00 94.75 108 LEU A N 1
ATOM 830 C CA . LEU A 1 108 ? -3.122 -5.317 -7.047 1.00 94.75 108 LEU A CA 1
ATOM 831 C C . LEU A 1 108 ? -4.122 -5.885 -6.045 1.00 94.75 108 LEU A C 1
ATOM 833 O O . LEU A 1 108 ? -5.323 -5.944 -6.322 1.00 94.75 108 LEU A O 1
ATOM 837 N N . VAL A 1 109 ? -3.619 -6.310 -4.892 1.00 95.94 109 VAL A N 1
ATOM 838 C CA . VAL A 1 109 ? -4.399 -7.017 -3.880 1.00 95.94 109 VAL A CA 1
ATOM 839 C C . VAL A 1 109 ? -4.134 -6.409 -2.511 1.00 95.94 109 VAL A C 1
ATOM 841 O O . VAL A 1 109 ? -2.984 -6.159 -2.158 1.00 95.94 109 VAL A O 1
ATOM 844 N N . VAL A 1 110 ? -5.196 -6.219 -1.733 1.00 94.88 110 VAL A N 1
ATOM 845 C CA . VAL A 1 110 ? -5.114 -5.997 -0.285 1.00 94.88 110 VAL A CA 1
ATOM 846 C C . VAL A 1 110 ? -5.352 -7.327 0.401 1.00 94.88 110 VAL A C 1
ATOM 848 O O . VAL A 1 110 ? -6.364 -7.969 0.137 1.00 94.88 110 VAL A O 1
ATOM 851 N N . GLU A 1 111 ? -4.437 -7.736 1.274 1.00 93.38 111 GLU A N 1
ATOM 852 C CA . GLU A 1 111 ? -4.571 -8.941 2.091 1.00 93.38 111 GLU A CA 1
ATOM 853 C C . GLU A 1 111 ? -4.634 -8.563 3.572 1.00 93.38 111 GLU A C 1
ATOM 855 O O . GLU A 1 111 ? -3.754 -7.869 4.083 1.00 93.38 111 GLU A O 1
ATOM 860 N N . LEU A 1 112 ? -5.646 -9.069 4.271 1.00 91.75 112 LEU A N 1
ATOM 861 C CA . LEU A 1 112 ? -5.782 -8.953 5.718 1.00 91.75 112 LEU A CA 1
ATOM 862 C C . LEU A 1 112 ? -5.430 -10.293 6.346 1.00 91.75 112 LEU A C 1
ATOM 864 O O . LEU A 1 112 ? -6.010 -11.320 5.997 1.00 91.75 112 LEU A O 1
ATOM 868 N N . ARG A 1 113 ? -4.463 -10.284 7.265 1.00 90.81 113 ARG A N 1
ATOM 869 C CA . ARG A 1 113 ? -3.921 -11.496 7.889 1.00 90.81 113 ARG A CA 1
ATOM 870 C C . ARG A 1 113 ? -4.299 -11.555 9.357 1.00 90.81 113 ARG A C 1
ATOM 872 O O . ARG A 1 113 ? -3.987 -10.642 10.116 1.00 90.81 113 ARG A O 1
ATOM 879 N N . ASN A 1 114 ? -4.875 -12.676 9.770 1.00 87.81 114 ASN A N 1
ATOM 880 C CA . ASN A 1 114 ? -5.203 -12.960 11.155 1.00 87.81 114 ASN A CA 1
ATOM 881 C C . ASN A 1 114 ? -4.357 -14.130 11.683 1.00 87.81 114 ASN A C 1
ATOM 883 O O . ASN A 1 114 ? -4.578 -15.306 11.379 1.00 87.81 114 ASN A O 1
ATOM 887 N N . TYR A 1 115 ? -3.374 -13.790 12.517 1.00 87.50 115 TYR A N 1
ATOM 888 C CA . TYR A 1 115 ? -2.437 -14.741 13.118 1.00 87.50 115 TYR A CA 1
ATOM 889 C C . TYR A 1 115 ? -3.065 -15.615 14.212 1.00 87.50 115 TYR A C 1
ATOM 891 O O . TYR A 1 115 ? -2.505 -16.654 14.553 1.00 87.50 115 TYR A O 1
ATOM 899 N N . ARG A 1 116 ? -4.244 -15.255 14.739 1.00 85.00 116 ARG A N 1
ATOM 900 C CA . ARG A 1 116 ? -4.977 -16.096 15.701 1.00 85.00 116 ARG A CA 1
ATOM 901 C C . ARG A 1 116 ? -5.431 -17.417 15.077 1.00 85.00 116 ARG A C 1
ATOM 903 O O . ARG A 1 116 ? -5.541 -18.410 15.790 1.00 85.00 116 ARG A O 1
ATOM 910 N N . TYR A 1 117 ? -5.665 -17.428 13.765 1.00 81.19 117 TYR A N 1
ATOM 911 C CA . TYR A 1 117 ? -6.064 -18.613 12.999 1.00 81.19 117 TYR A CA 1
ATOM 912 C C . TYR A 1 117 ? -4.872 -19.380 12.411 1.00 81.19 117 TYR A C 1
ATOM 914 O O . TYR A 1 117 ? -5.053 -20.228 11.541 1.00 81.19 117 TYR A O 1
ATOM 922 N N . ALA A 1 118 ? -3.647 -19.103 12.871 1.00 84.25 118 ALA A N 1
ATOM 923 C CA . ALA A 1 118 ? -2.492 -19.921 12.524 1.00 84.25 118 ALA A CA 1
ATOM 924 C C . ALA A 1 118 ? -2.712 -21.381 12.966 1.00 84.25 118 ALA A C 1
ATOM 926 O O . ALA A 1 118 ? -3.163 -21.649 14.082 1.00 84.25 118 ALA A O 1
ATOM 927 N N . GLY A 1 119 ? -2.373 -22.337 12.101 1.00 80.38 119 GLY A N 1
ATOM 928 C CA . GLY A 1 119 ? -2.609 -23.754 12.360 1.00 80.38 119 GLY A CA 1
ATOM 929 C C . GLY A 1 119 ? -1.953 -24.665 11.324 1.00 80.38 119 GLY A C 1
ATOM 930 O O . GLY A 1 119 ? -1.869 -24.339 10.140 1.00 80.38 119 GLY A O 1
ATOM 931 N N . GLY A 1 120 ? -1.477 -25.832 11.770 1.00 83.81 120 GLY A N 1
ATOM 932 C CA . GLY A 1 120 ? -0.785 -26.792 10.907 1.00 83.81 120 GLY A CA 1
ATOM 933 C C . GLY A 1 120 ? 0.451 -26.179 10.239 1.00 83.81 120 GLY A C 1
ATOM 934 O O . GLY A 1 120 ? 1.371 -25.738 10.922 1.00 83.81 120 GLY A O 1
ATOM 935 N N . PHE A 1 121 ? 0.461 -26.156 8.904 1.00 84.12 121 PHE A N 1
ATOM 936 C CA . PHE A 1 121 ? 1.530 -25.562 8.091 1.00 84.12 121 PHE A CA 1
ATOM 937 C C . PHE A 1 121 ? 1.276 -24.090 7.711 1.00 84.12 121 PHE A C 1
ATOM 939 O O . PHE A 1 121 ? 2.094 -23.494 7.012 1.00 84.12 121 PHE A O 1
ATOM 946 N N . HIS A 1 122 ? 0.164 -23.493 8.155 1.00 83.69 122 HIS A N 1
ATOM 947 C CA . HIS A 1 122 ? -0.217 -22.121 7.817 1.00 83.69 122 HIS A CA 1
ATOM 948 C C . HIS A 1 122 ? 0.085 -21.163 8.970 1.00 83.69 122 HIS A C 1
ATOM 950 O O . HIS A 1 122 ? -0.291 -21.398 10.118 1.00 83.69 122 HIS A O 1
ATOM 956 N N . GLN A 1 123 ? 0.758 -20.056 8.652 1.00 87.75 123 GLN A N 1
ATOM 957 C CA . GLN A 1 123 ? 1.193 -19.065 9.642 1.00 87.75 123 GLN A CA 1
ATOM 958 C C . GLN A 1 123 ? 0.084 -18.087 10.061 1.00 87.75 123 GLN A C 1
ATOM 960 O O . GLN A 1 123 ? 0.260 -17.372 11.041 1.00 87.75 123 GLN A O 1
ATOM 965 N N . TYR A 1 124 ? -1.019 -18.021 9.314 1.00 88.56 124 TYR A N 1
ATOM 966 C CA . TYR A 1 124 ? -2.170 -17.147 9.547 1.00 88.56 124 TYR A CA 1
ATOM 967 C C . TYR A 1 124 ? -3.359 -17.614 8.694 1.00 88.56 124 TYR A C 1
ATOM 969 O O . TYR A 1 124 ? -3.166 -18.325 7.705 1.00 88.56 124 TYR A O 1
ATOM 977 N N . GLY A 1 125 ? -4.568 -17.183 9.060 1.00 86.12 125 GLY A N 1
ATOM 978 C CA . GLY A 1 125 ? -5.697 -17.101 8.128 1.00 86.12 125 GLY A CA 1
ATOM 979 C C . GLY A 1 125 ? -5.674 -15.753 7.407 1.00 86.12 125 GLY A C 1
ATOM 980 O O . GLY A 1 125 ? -5.176 -14.774 7.969 1.00 86.12 125 GLY A O 1
ATOM 981 N N . SER A 1 126 ? -6.168 -15.678 6.172 1.00 88.31 126 SER A N 1
ATOM 982 C CA . SER A 1 126 ? -6.276 -14.398 5.471 1.00 88.31 126 SER A CA 1
ATOM 983 C C . SER A 1 126 ? -7.489 -14.294 4.561 1.00 88.31 126 SER A C 1
ATOM 985 O O . SER A 1 126 ? -8.011 -15.290 4.062 1.00 88.31 126 SER A O 1
ATOM 987 N N . VAL A 1 127 ? -7.907 -13.050 4.339 1.00 88.81 127 VAL A N 1
ATOM 988 C CA . VAL A 1 127 ? -8.808 -12.658 3.254 1.00 88.81 127 VAL A CA 1
ATOM 989 C C . VAL A 1 127 ? -8.098 -11.678 2.345 1.00 88.81 127 VAL A C 1
ATOM 991 O O . VAL A 1 127 ? -7.218 -10.936 2.786 1.00 88.81 127 VAL A O 1
ATOM 994 N N . TYR A 1 128 ? -8.488 -11.662 1.075 1.00 91.31 128 TYR A N 1
ATOM 995 C CA . TYR A 1 128 ? -7.911 -10.744 0.113 1.00 91.31 128 TYR A CA 1
ATOM 996 C C . TYR A 1 128 ? -8.962 -10.120 -0.799 1.00 91.31 128 TYR A C 1
ATOM 998 O O . TYR A 1 128 ? -9.916 -10.770 -1.228 1.00 91.31 128 TYR A O 1
ATOM 1006 N N . PHE A 1 129 ? -8.737 -8.855 -1.134 1.00 92.88 129 PHE A N 1
ATOM 1007 C CA . PHE A 1 129 ? -9.541 -8.078 -2.064 1.00 92.88 129 PHE A CA 1
ATOM 1008 C C . PHE A 1 129 ? -8.686 -7.714 -3.271 1.00 92.88 129 PHE A C 1
ATOM 1010 O O . PHE A 1 129 ? -7.615 -7.123 -3.134 1.00 92.88 129 PHE A O 1
ATOM 1017 N N . VAL A 1 130 ? -9.155 -8.065 -4.467 1.00 95.56 130 VAL A N 1
ATOM 1018 C CA . VAL A 1 130 ? -8.488 -7.694 -5.719 1.00 95.56 130 VAL A CA 1
ATOM 1019 C C . VAL A 1 130 ? -8.954 -6.296 -6.117 1.00 95.56 130 VAL A C 1
ATOM 1021 O O . VAL A 1 130 ? -10.082 -6.137 -6.576 1.00 95.56 130 VAL A O 1
ATOM 1024 N N . LEU A 1 131 ? -8.088 -5.295 -5.953 1.00 96.19 131 LEU A N 1
ATOM 1025 C CA . LEU A 1 131 ? -8.389 -3.896 -6.284 1.00 96.19 131 LEU A CA 1
ATOM 1026 C C . LEU A 1 131 ? -8.266 -3.622 -7.785 1.00 96.19 131 LEU A C 1
ATOM 1028 O O . LEU A 1 131 ? -8.980 -2.801 -8.352 1.00 96.19 131 LEU A O 1
ATOM 1032 N N . SER A 1 132 ? -7.352 -4.331 -8.440 1.00 95.44 132 SER A N 1
ATOM 1033 C CA . SER A 1 132 ? -7.194 -4.329 -9.889 1.00 95.44 132 SER A CA 1
ATOM 1034 C C . SER A 1 132 ? -6.599 -5.657 -10.326 1.00 95.44 132 SER A C 1
ATOM 1036 O O . SER A 1 132 ? -5.822 -6.271 -9.595 1.00 95.44 132 SER A O 1
ATOM 1038 N N . ARG A 1 133 ? -6.954 -6.115 -11.526 1.00 93.81 133 ARG A N 1
ATOM 1039 C CA . ARG A 1 133 ? -6.351 -7.314 -12.127 1.00 93.81 133 ARG A CA 1
ATOM 1040 C C . ARG A 1 133 ? -5.140 -6.995 -13.001 1.00 93.81 133 ARG A C 1
ATOM 1042 O O . ARG A 1 133 ? -4.376 -7.905 -13.303 1.00 93.81 133 ARG A O 1
ATOM 1049 N N . GLU A 1 134 ? -4.980 -5.736 -13.407 1.00 91.94 134 GLU A N 1
ATOM 1050 C CA . GLU A 1 134 ? -4.099 -5.362 -14.515 1.00 91.94 134 GLU A CA 1
ATOM 1051 C C . GLU A 1 134 ? -3.403 -4.003 -14.293 1.00 91.94 134 GLU A C 1
ATOM 1053 O O . GLU A 1 134 ? -3.409 -3.145 -15.180 1.00 91.94 134 GLU A O 1
ATOM 1058 N N . ILE A 1 135 ? -2.782 -3.791 -13.123 1.00 92.12 135 ILE A N 1
ATOM 1059 C CA . ILE A 1 135 ? -1.918 -2.617 -12.932 1.00 92.12 135 ILE A CA 1
ATOM 1060 C C . ILE A 1 135 ? -0.670 -2.717 -13.809 1.00 92.12 135 ILE A C 1
ATOM 1062 O O . ILE A 1 135 ? -0.056 -3.780 -13.877 1.00 92.12 135 ILE A O 1
ATOM 1066 N N . SER A 1 136 ? -0.303 -1.640 -14.496 1.00 90.88 136 SER A N 1
ATOM 1067 C CA . SER A 1 136 ? 0.831 -1.605 -15.429 1.00 90.88 136 SER A CA 1
ATOM 1068 C C . SER A 1 136 ? 1.387 -0.197 -15.591 1.00 90.88 136 SER A C 1
ATOM 1070 O O . SER A 1 136 ? 0.701 0.782 -15.302 1.00 90.88 136 SER A O 1
ATOM 1072 N N . GLU A 1 137 ? 2.590 -0.092 -16.156 1.00 88.50 137 GLU A N 1
ATOM 1073 C CA . GLU A 1 137 ? 3.170 1.195 -16.564 1.00 88.50 137 GLU A CA 1
ATOM 1074 C C . GLU A 1 137 ? 2.326 1.928 -17.619 1.00 88.50 137 GLU A C 1
ATOM 1076 O O . GLU A 1 137 ? 2.441 3.136 -17.751 1.00 88.50 137 GLU A O 1
ATOM 1081 N N . LEU A 1 138 ? 1.465 1.226 -18.367 1.00 87.44 138 LEU A N 1
ATOM 1082 C CA . LEU A 1 138 ? 0.608 1.834 -19.393 1.00 87.44 138 LEU A CA 1
ATOM 1083 C C . LEU A 1 138 ? -0.673 2.436 -18.809 1.00 87.44 138 LEU A C 1
ATOM 1085 O O . LEU A 1 138 ? -1.198 3.407 -19.350 1.00 87.44 138 LEU A O 1
ATOM 1089 N N . ASN A 1 139 ? -1.182 1.849 -17.724 1.00 89.88 139 ASN A N 1
ATOM 1090 C CA . ASN A 1 139 ? -2.473 2.216 -17.143 1.00 89.88 139 ASN A CA 1
ATOM 1091 C C . ASN A 1 139 ? -2.330 3.031 -15.844 1.00 89.88 139 ASN A C 1
ATOM 1093 O O . ASN A 1 139 ? -3.297 3.663 -15.425 1.00 89.88 139 ASN A O 1
ATOM 1097 N N . GLN A 1 140 ? -1.159 3.011 -15.195 1.00 93.94 140 GLN A N 1
ATOM 1098 C CA . GLN A 1 140 ? -0.869 3.697 -13.927 1.00 93.94 140 GLN A CA 1
ATOM 1099 C C . GLN A 1 140 ? 0.421 4.530 -14.027 1.00 93.94 140 GLN A C 1
ATOM 1101 O O . GLN A 1 140 ? 1.299 4.447 -13.169 1.00 93.94 140 GLN A O 1
ATOM 1106 N N . THR A 1 141 ? 0.529 5.349 -15.081 1.00 90.56 141 THR A N 1
ATOM 1107 C CA . THR A 1 141 ? 1.656 6.285 -15.276 1.00 90.56 141 THR A CA 1
ATOM 1108 C C . THR A 1 141 ? 1.707 7.399 -14.228 1.00 90.56 141 THR A C 1
ATOM 1110 O O . THR A 1 141 ? 2.755 8.008 -14.033 1.00 90.56 141 THR A O 1
ATOM 1113 N N . ASP A 1 142 ? 0.575 7.697 -13.587 1.00 93.62 142 ASP A N 1
ATOM 1114 C CA . ASP A 1 142 ? 0.438 8.708 -12.536 1.00 93.62 142 ASP A CA 1
ATOM 1115 C C . ASP A 1 142 ? -0.208 8.095 -11.285 1.00 93.62 142 ASP A C 1
ATOM 1117 O O . ASP A 1 142 ? -0.793 7.005 -11.340 1.00 93.62 142 ASP A O 1
ATOM 1121 N N . TRP A 1 143 ? -0.095 8.796 -10.158 1.00 95.25 143 TRP A N 1
ATOM 1122 C CA . TRP A 1 143 ? -0.665 8.386 -8.880 1.00 95.25 143 TRP A CA 1
ATOM 1123 C C . TRP A 1 143 ? -2.170 8.158 -8.998 1.00 95.25 143 TRP A C 1
ATOM 1125 O O . TRP A 1 143 ? -2.936 9.055 -9.347 1.00 95.25 143 TRP A O 1
ATOM 1135 N N . THR A 1 144 ? -2.590 6.931 -8.700 1.00 97.06 144 THR A N 1
ATOM 1136 C CA . THR A 1 144 ? -3.987 6.506 -8.763 1.00 97.06 144 THR A CA 1
ATOM 1137 C C . THR A 1 144 ? -4.396 5.899 -7.430 1.00 97.06 144 THR A C 1
ATOM 1139 O O . THR A 1 144 ? -3.747 4.965 -6.955 1.00 97.06 144 THR A O 1
ATOM 1142 N N . THR A 1 145 ? -5.491 6.391 -6.851 1.00 97.62 145 THR A N 1
ATOM 1143 C CA . THR A 1 145 ? -6.070 5.823 -5.631 1.00 97.62 145 THR A CA 1
ATOM 1144 C C . THR A 1 145 ? -6.855 4.557 -5.953 1.00 97.62 145 THR A C 1
ATOM 1146 O O . THR A 1 145 ? -7.794 4.575 -6.750 1.00 97.62 145 THR A O 1
ATOM 1149 N N . PHE A 1 146 ? -6.512 3.464 -5.282 1.00 98.00 146 PHE A N 1
ATOM 1150 C CA . PHE A 1 146 ? -7.304 2.242 -5.240 1.00 98.00 146 PHE A CA 1
ATOM 1151 C C . PHE A 1 146 ? -7.907 2.084 -3.851 1.00 98.00 146 PHE A C 1
ATOM 1153 O O . PHE A 1 146 ? -7.245 2.387 -2.860 1.00 98.00 146 PHE A O 1
ATOM 1160 N N . SER A 1 147 ? -9.140 1.590 -3.766 1.00 97.75 147 SER A N 1
ATOM 1161 C CA . SER A 1 147 ? -9.801 1.370 -2.483 1.00 97.75 147 SER A CA 1
ATOM 1162 C C . SER A 1 147 ? -10.734 0.166 -2.484 1.00 97.75 147 SER A C 1
ATOM 1164 O O . SER A 1 147 ? -11.200 -0.293 -3.528 1.00 97.75 147 SER A O 1
ATOM 1166 N N . VAL A 1 148 ? -11.001 -0.338 -1.283 1.00 95.44 148 VAL A N 1
ATOM 1167 C CA . VAL A 1 148 ? -12.064 -1.300 -0.999 1.00 95.44 148 VAL A CA 1
ATOM 1168 C C . VAL A 1 148 ? -12.773 -0.888 0.282 1.00 95.44 148 VAL A C 1
ATOM 1170 O O . VAL A 1 148 ? -12.116 -0.505 1.251 1.00 95.44 148 VAL A O 1
ATOM 1173 N N . SER A 1 149 ? -14.100 -0.994 0.276 1.00 94.69 149 SER A N 1
ATOM 1174 C CA . SER A 1 149 ? -14.947 -0.821 1.454 1.00 94.69 149 SER A CA 1
ATOM 1175 C C . SER A 1 149 ? -15.703 -2.117 1.718 1.00 94.69 149 SER A C 1
ATOM 1177 O O . SER A 1 149 ? -16.196 -2.740 0.774 1.00 94.69 149 SER A O 1
ATOM 1179 N N . PHE A 1 150 ? -15.754 -2.556 2.971 1.00 92.31 150 PHE A N 1
ATOM 1180 C CA . PHE A 1 150 ? -16.432 -3.793 3.354 1.00 92.31 150 PHE A CA 1
ATOM 1181 C C . PHE A 1 150 ? -16.864 -3.766 4.826 1.00 92.31 150 PHE A C 1
ATOM 1183 O O . PHE A 1 150 ? -16.258 -3.077 5.646 1.00 92.31 150 PHE A O 1
ATOM 1190 N N . ASP A 1 151 ? -17.894 -4.550 5.149 1.00 91.50 151 ASP A N 1
ATOM 1191 C CA . ASP A 1 151 ? -18.305 -4.847 6.524 1.00 91.50 151 ASP A CA 1
ATOM 1192 C C . ASP A 1 151 ? -17.384 -5.942 7.098 1.00 91.50 151 ASP A C 1
ATOM 1194 O O . ASP A 1 151 ? -17.422 -7.085 6.622 1.00 91.50 151 ASP A O 1
ATOM 1198 N N . PRO A 1 152 ? -16.555 -5.630 8.110 1.00 88.94 152 PRO A N 1
ATOM 1199 C CA . PRO A 1 152 ? -15.631 -6.578 8.723 1.00 88.94 152 PRO A CA 1
ATOM 1200 C C . PRO A 1 152 ? -16.332 -7.638 9.583 1.00 88.94 152 PRO A C 1
ATOM 1202 O O . PRO A 1 152 ? -15.677 -8.525 10.108 1.00 88.94 152 PRO A O 1
ATOM 1205 N N . SER A 1 153 ? -17.649 -7.596 9.746 1.00 86.94 153 SER A N 1
ATOM 1206 C CA . SER A 1 153 ? -18.435 -8.645 10.403 1.00 86.94 153 SER A CA 1
ATOM 1207 C C . SER A 1 153 ? -19.238 -9.505 9.418 1.00 86.94 153 SER A C 1
ATOM 1209 O O . SER A 1 153 ? -19.916 -10.451 9.830 1.00 86.94 153 SER A O 1
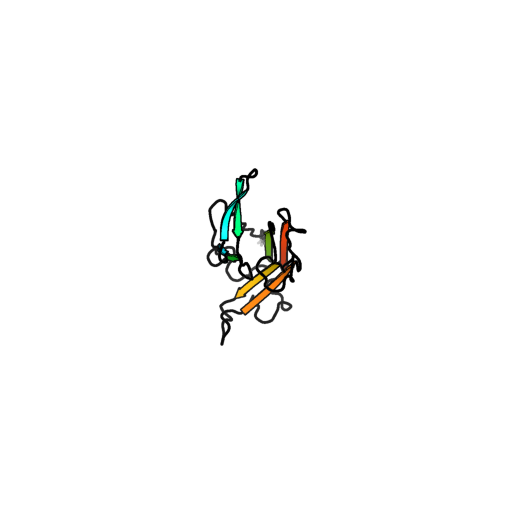ATOM 1211 N N . SER A 1 154 ? -19.137 -9.221 8.113 1.00 86.62 154 SER A N 1
ATOM 1212 C CA . SER A 1 154 ? -19.931 -9.899 7.090 1.00 86.62 154 SER A CA 1
ATOM 1213 C C . SER A 1 154 ? -19.651 -11.401 7.030 1.00 86.62 154 SER A C 1
ATOM 1215 O O . SER A 1 154 ? -18.519 -11.853 6.845 1.00 86.62 154 SER A O 1
ATOM 1217 N N . THR A 1 155 ? -20.726 -12.189 7.093 1.00 81.38 155 THR A N 1
ATOM 1218 C CA . THR A 1 155 ? -20.691 -13.649 6.916 1.00 81.38 155 THR A CA 1
ATOM 1219 C C . THR A 1 155 ? -20.426 -14.081 5.475 1.00 81.38 155 THR A C 1
ATOM 1221 O O . THR A 1 155 ? -20.268 -15.271 5.217 1.00 81.38 155 THR A O 1
ATOM 1224 N N . GLU A 1 156 ? -20.435 -13.143 4.526 1.00 81.88 156 GLU A N 1
ATOM 1225 C CA . GLU A 1 156 ? -20.101 -13.402 3.121 1.00 81.88 156 GLU A CA 1
ATOM 1226 C C . GLU A 1 156 ? -18.586 -13.357 2.862 1.00 81.88 156 GLU A C 1
ATOM 1228 O O . GLU A 1 156 ? -18.137 -13.712 1.769 1.00 81.88 156 GLU A O 1
ATOM 1233 N N . LEU A 1 157 ? -17.786 -12.938 3.851 1.00 78.50 157 LEU A N 1
ATOM 1234 C CA . LEU A 1 157 ? -16.333 -12.964 3.738 1.00 78.50 157 LEU A CA 1
ATOM 1235 C C . LEU A 1 157 ? -15.796 -14.408 3.765 1.00 78.50 157 LEU A C 1
ATOM 1237 O O . LEU A 1 157 ? -16.393 -15.279 4.403 1.00 78.50 157 LEU A O 1
ATOM 1241 N N . PRO A 1 158 ? -14.678 -14.688 3.062 1.00 66.25 158 PRO A N 1
ATOM 1242 C CA . PRO A 1 158 ? -14.127 -16.036 2.971 1.00 66.25 158 PRO A CA 1
ATOM 1243 C C . PRO A 1 158 ? -13.835 -16.678 4.331 1.00 66.25 158 PRO A C 1
ATOM 1245 O O . PRO A 1 158 ? -13.450 -16.014 5.295 1.00 66.25 158 PRO A O 1
ATOM 1248 N N . GLU A 1 159 ? -13.959 -18.005 4.378 1.00 63.66 159 GLU A N 1
ATOM 1249 C CA . GLU A 1 159 ? -13.635 -18.813 5.553 1.00 63.66 159 GLU A CA 1
ATOM 1250 C C . GLU A 1 159 ? -12.194 -18.538 6.026 1.00 63.66 159 GLU A C 1
ATOM 1252 O O . GLU A 1 159 ? -11.248 -18.586 5.240 1.00 63.66 159 GLU A O 1
ATOM 1257 N N . GLY A 1 160 ? -12.027 -18.224 7.315 1.00 62.19 160 GLY A N 1
ATOM 1258 C CA . GLY A 1 160 ? -10.756 -17.765 7.892 1.00 62.19 160 GLY A CA 1
ATOM 1259 C C . GLY A 1 160 ? -10.720 -16.269 8.216 1.00 62.19 160 GLY A C 1
ATOM 1260 O O . GLY A 1 160 ? -9.836 -15.834 8.957 1.00 62.19 160 GLY A O 1
ATOM 1261 N N . TRP A 1 161 ? -11.702 -15.497 7.741 1.00 72.12 161 TRP A N 1
ATOM 1262 C CA . TRP A 1 161 ? -12.014 -14.187 8.298 1.00 72.12 161 TRP A CA 1
ATOM 1263 C C . TRP A 1 161 ? -12.543 -14.345 9.725 1.00 72.12 161 TRP A C 1
ATOM 1265 O O . TRP A 1 161 ? -13.523 -15.051 9.965 1.00 72.12 161 TRP A O 1
ATOM 1275 N N . GLY A 1 162 ? -11.851 -13.739 10.685 1.00 62.50 162 GLY A N 1
ATOM 1276 C CA . GLY A 1 162 ? -12.197 -13.855 12.101 1.00 62.50 162 GLY A CA 1
ATOM 1277 C C . GLY A 1 162 ? -13.153 -12.798 12.609 1.00 62.50 162 GLY A C 1
ATOM 1278 O O . GLY A 1 162 ? -13.565 -12.873 13.770 1.00 62.50 162 GLY A O 1
ATOM 1279 N N . GLY A 1 163 ? -13.434 -11.814 11.754 1.00 56.06 163 GLY A N 1
ATOM 1280 C CA . GLY A 1 163 ? -13.542 -10.472 12.269 1.00 56.06 163 GLY A CA 1
ATOM 1281 C C . GLY A 1 163 ? -12.197 -9.858 12.661 1.00 56.06 163 GLY A C 1
ATOM 1282 O O . GLY A 1 163 ? -11.367 -10.586 13.260 1.00 56.06 163 GLY A O 1
#

Sequence (163 aa):
MRIANHIITLAMLAGVSNAQTYVTTFDNGLDGWEASNGSFLTTELGTGNTHLRSVDETFGVWYRNSGNPEFLGDYTQSEEITLSMDIRVDLLNAQNVPDGGFPYSRPLVVELRNYRYAGGFHQYGSVYFVLSREISELNQTDWTTFSVSFDPSSTELPEGWGG

Foldseek 3Di:
DDDDDDDDDDDDPPPPPDDDDDDDQCPVHQQQKDKDPQWDWDADPPPRTIDIDHDDPDPDIDMDRDPHVVLDDQPLVDQKDKDKDWDAAQADDCPVPPPRDDDQFAWDKDKDWAQVPADDPRRTFIFMDGQDGGDHCVPRVDIDMTMDMDGLVDPPTDDRSPD

pLDDT: mean 83.35, std 15.81, range [35.47, 98.0]